Protein AF-A0A151LBF8-F1 (afdb_monomer_lite)

InterPro domains:
  IPR007018 Mediator complex, subunit Med6 [PF04934] (17-146)
  IPR038566 Mediator complex, subunit Med6 superfamily [G3DSA:3.10.450.580] (11-148)

Structure (mmCIF, N/CA/C/O backbone):
data_AF-A0A151LBF8-F1
#
_entry.id   AF-A0A151LBF8-F1
#
loop_
_atom_site.group_PDB
_atom_site.id
_atom_site.type_symbol
_atom_site.label_atom_id
_atom_site.label_alt_id
_atom_site.label_comp_id
_atom_site.label_asym_id
_atom_site.label_entity_id
_atom_site.label_seq_id
_atom_site.pdbx_PDB_ins_code
_atom_site.Cartn_x
_atom_site.Cartn_y
_atom_site.Cartn_z
_atom_site.occupancy
_atom_site.B_iso_or_equiv
_atom_site.auth_seq_id
_atom_site.auth_comp_id
_atom_site.auth_asym_id
_atom_site.auth_atom_id
_atom_site.pdbx_PDB_model_num
ATOM 1 N N . MET A 1 1 ? -40.438 -3.278 5.229 1.00 38.41 1 MET A N 1
ATOM 2 C CA . MET A 1 1 ? -40.243 -3.975 3.937 1.00 38.41 1 MET A CA 1
ATOM 3 C C . MET A 1 1 ? -39.292 -3.150 3.065 1.00 38.41 1 MET A C 1
ATOM 5 O O . MET A 1 1 ? -39.643 -2.696 1.988 1.00 38.41 1 MET A O 1
ATOM 9 N N . GLY A 1 2 ? -38.089 -2.910 3.583 1.00 49.19 2 GLY A N 1
ATOM 10 C CA . GLY A 1 2 ? -36.994 -2.197 2.929 1.00 49.19 2 GLY A CA 1
ATOM 11 C C . GLY A 1 2 ? -35.701 -2.952 3.237 1.00 49.19 2 GLY A C 1
ATOM 12 O O . GLY A 1 2 ? -35.716 -3.849 4.073 1.00 49.19 2 GLY A O 1
ATOM 13 N N . ASP A 1 3 ? -34.609 -2.610 2.564 1.00 48.28 3 ASP A N 1
ATOM 14 C CA . ASP A 1 3 ? -33.236 -2.979 2.963 1.00 48.28 3 ASP A CA 1
ATOM 15 C C . ASP A 1 3 ? -32.608 -4.288 2.459 1.00 48.28 3 ASP A C 1
ATOM 17 O O . ASP A 1 3 ? -31.512 -4.626 2.894 1.00 48.28 3 ASP A O 1
ATOM 21 N N . ILE A 1 4 ? -33.168 -4.972 1.456 1.00 40.75 4 ILE A N 1
ATOM 22 C CA . ILE A 1 4 ? -32.385 -5.983 0.703 1.00 40.75 4 ILE A CA 1
ATOM 23 C C . ILE A 1 4 ? -31.871 -5.387 -0.610 1.00 40.75 4 ILE A C 1
ATOM 25 O O . ILE A 1 4 ? -30.664 -5.341 -0.842 1.00 40.75 4 ILE A O 1
ATOM 29 N N . ASN A 1 5 ? -32.763 -4.810 -1.422 1.00 36.94 5 ASN A N 1
ATOM 30 C CA . ASN A 1 5 ? -32.393 -4.218 -2.713 1.00 36.94 5 ASN A CA 1
ATOM 31 C C . ASN A 1 5 ? -31.474 -2.988 -2.583 1.00 36.94 5 ASN A C 1
ATOM 33 O O . ASN A 1 5 ? -30.579 -2.794 -3.406 1.00 36.94 5 ASN A O 1
ATOM 37 N N . TYR A 1 6 ? -31.636 -2.177 -1.531 1.00 40.94 6 TYR A N 1
ATOM 38 C CA . TYR A 1 6 ? -30.781 -1.008 -1.297 1.00 40.94 6 TYR A CA 1
ATOM 39 C C . TYR A 1 6 ? -29.342 -1.418 -0.949 1.00 40.94 6 TYR A C 1
ATOM 41 O O . TYR A 1 6 ? -28.394 -0.967 -1.597 1.00 40.94 6 TYR A O 1
ATOM 49 N N . TYR A 1 7 ? -29.182 -2.350 -0.003 1.00 42.06 7 TYR A N 1
ATOM 50 C CA . TYR A 1 7 ? -27.878 -2.902 0.367 1.00 42.06 7 TYR A CA 1
ATOM 51 C C . TYR A 1 7 ? -27.205 -3.615 -0.805 1.00 42.06 7 TYR A C 1
ATOM 53 O O . TYR A 1 7 ? -26.016 -3.408 -1.044 1.00 42.06 7 TYR A O 1
ATOM 61 N N . GLU A 1 8 ? -27.950 -4.410 -1.574 1.00 41.09 8 GLU A N 1
ATOM 62 C CA . GLU A 1 8 ? -27.386 -5.148 -2.701 1.00 41.09 8 GLU A CA 1
ATOM 63 C C . GLU A 1 8 ? -26.946 -4.221 -3.848 1.00 41.09 8 GLU A C 1
ATOM 65 O O . GLU A 1 8 ? -25.900 -4.452 -4.457 1.00 41.09 8 GLU A O 1
ATOM 70 N N . SER A 1 9 ? -27.669 -3.121 -4.092 1.00 42.78 9 SER A N 1
ATOM 71 C CA . SER A 1 9 ? -27.290 -2.115 -5.095 1.00 42.78 9 SER A CA 1
ATOM 72 C C . SER A 1 9 ? -26.016 -1.342 -4.722 1.00 42.78 9 SER A C 1
ATOM 74 O O . SER A 1 9 ? -25.152 -1.131 -5.578 1.00 42.78 9 SER A O 1
ATOM 76 N N . ARG A 1 10 ? -25.848 -0.978 -3.441 1.00 42.81 10 ARG A N 1
ATOM 77 C CA . ARG A 1 10 ? -24.667 -0.258 -2.937 1.00 42.81 10 ARG A CA 1
ATOM 78 C C . ARG A 1 10 ? -23.438 -1.166 -2.915 1.00 42.81 10 ARG A C 1
ATOM 80 O O . ARG A 1 10 ? -22.396 -0.801 -3.446 1.00 42.81 10 ARG A O 1
ATOM 87 N N . LEU A 1 11 ? -23.617 -2.408 -2.457 1.00 42.19 11 LEU A N 1
ATOM 88 C CA . LEU A 1 11 ? -22.596 -3.455 -2.533 1.00 42.19 11 LEU A CA 1
ATOM 89 C C . LEU A 1 11 ? -22.158 -3.726 -3.982 1.00 42.19 11 LEU A C 1
ATOM 91 O O . LEU A 1 11 ? -20.981 -3.970 -4.221 1.00 42.19 11 LEU A O 1
ATOM 95 N N . ARG A 1 12 ? -23.059 -3.691 -4.975 1.00 45.25 12 ARG A N 1
ATOM 96 C CA . ARG A 1 12 ? -22.688 -3.858 -6.396 1.00 45.25 12 ARG A CA 1
ATOM 97 C C . ARG A 1 12 ? -21.895 -2.674 -6.960 1.00 45.25 12 ARG A C 1
ATOM 99 O O . ARG A 1 12 ? -21.059 -2.910 -7.828 1.00 45.25 12 ARG A O 1
ATOM 106 N N . LYS A 1 13 ? -22.132 -1.446 -6.484 1.00 49.41 13 LYS A N 1
ATOM 107 C CA . LYS A 1 13 ? -21.381 -0.249 -6.904 1.00 49.41 13 LYS A CA 1
ATOM 108 C C . LYS A 1 13 ? -19.968 -0.227 -6.322 1.00 49.41 13 LYS A C 1
ATOM 110 O O . LYS A 1 13 ? -19.030 -0.055 -7.088 1.00 49.41 13 LYS A O 1
ATOM 115 N N . ASP A 1 14 ? -19.805 -0.519 -5.032 1.00 48.69 14 ASP A N 1
ATOM 116 C CA . ASP A 1 14 ? -18.483 -0.545 -4.379 1.00 48.69 14 ASP A CA 1
ATOM 117 C C . ASP A 1 14 ? -17.580 -1.683 -4.912 1.00 48.69 14 ASP A C 1
ATOM 119 O O . ASP A 1 14 ? -16.358 -1.578 -4.906 1.00 48.69 14 ASP A O 1
ATOM 123 N N . ASN A 1 15 ? -18.185 -2.760 -5.434 1.00 50.06 15 ASN A N 1
ATOM 124 C CA . ASN A 1 15 ? -17.505 -3.942 -5.990 1.00 50.06 15 ASN A CA 1
ATOM 125 C C . ASN A 1 15 ? -16.985 -3.782 -7.435 1.00 50.06 15 ASN A C 1
ATOM 127 O O . ASN A 1 15 ? -16.443 -4.743 -7.979 1.00 50.06 15 ASN A O 1
ATOM 131 N N . LYS A 1 16 ? -17.197 -2.632 -8.086 1.00 53.91 16 LYS A N 1
ATOM 132 C CA . LYS A 1 16 ? -16.746 -2.366 -9.469 1.00 53.91 16 LYS A CA 1
ATOM 133 C C . LYS A 1 16 ? -15.704 -1.253 -9.569 1.00 53.91 16 LYS A C 1
ATOM 135 O O . LYS A 1 16 ? -15.339 -0.865 -10.674 1.00 53.91 16 LYS A O 1
ATOM 140 N N . ILE A 1 17 ? -15.267 -0.713 -8.438 1.00 66.31 17 ILE A N 1
ATOM 141 C CA . ILE A 1 17 ? -14.357 0.425 -8.423 1.00 66.31 17 ILE A CA 1
ATOM 142 C C . ILE A 1 17 ? -12.937 -0.139 -8.469 1.00 66.31 17 ILE A C 1
ATOM 144 O O . ILE A 1 17 ? -12.400 -0.586 -7.459 1.00 66.31 17 ILE A O 1
ATOM 148 N N . GLU A 1 18 ? -12.363 -0.181 -9.666 1.00 82.88 18 GLU A N 1
ATOM 149 C CA . GLU A 1 18 ? -10.911 -0.160 -9.806 1.00 82.88 18 GLU A CA 1
ATOM 150 C C . GLU A 1 18 ? -10.443 1.287 -9.647 1.00 82.88 18 GLU A C 1
ATOM 152 O O . GLU A 1 18 ? -11.100 2.222 -10.112 1.00 82.88 18 GLU A O 1
ATOM 157 N N . TYR A 1 19 ? -9.326 1.480 -8.958 1.00 90.88 19 TYR A N 1
ATOM 158 C CA . TYR A 1 19 ? -8.687 2.781 -8.848 1.00 90.88 19 TYR A CA 1
ATOM 159 C C . TYR A 1 19 ? -7.252 2.688 -9.343 1.00 90.88 19 TYR A C 1
ATOM 161 O O . TYR A 1 19 ? -6.530 1.753 -9.001 1.00 90.88 19 TYR A O 1
ATOM 169 N N . VAL A 1 20 ? -6.845 3.677 -10.130 1.00 93.94 20 VAL A N 1
ATOM 170 C CA . VAL A 1 20 ? -5.469 3.838 -10.583 1.00 93.94 20 VAL A CA 1
ATOM 171 C C . VAL A 1 20 ? -5.100 5.313 -10.533 1.00 93.94 20 VAL A C 1
ATOM 173 O O . VAL A 1 20 ? -5.820 6.162 -11.056 1.00 93.94 20 VAL A O 1
ATOM 176 N N . ASP A 1 21 ? -3.965 5.610 -9.912 1.00 94.50 21 ASP A N 1
ATOM 177 C CA . ASP A 1 21 ? -3.320 6.919 -9.984 1.00 94.50 21 ASP A CA 1
ATOM 178 C C . ASP A 1 21 ? -2.036 6.818 -10.811 1.00 94.50 21 ASP A C 1
ATOM 180 O O . ASP A 1 21 ? -0.963 6.470 -10.315 1.00 94.50 21 ASP A O 1
ATOM 184 N N . ASN A 1 22 ? -2.163 7.121 -12.104 1.00 93.62 22 ASN A N 1
ATOM 185 C CA . ASN A 1 22 ? -1.039 7.112 -13.039 1.00 93.62 22 ASN A CA 1
ATOM 186 C C . ASN A 1 22 ? -0.010 8.210 -12.727 1.00 93.62 22 ASN A C 1
ATOM 188 O O . ASN A 1 22 ? 1.161 8.067 -13.067 1.00 93.62 22 ASN A O 1
ATOM 192 N N . ILE A 1 23 ? -0.420 9.307 -12.079 1.00 95.81 23 ILE A N 1
ATOM 193 C CA . ILE A 1 23 ? 0.499 10.389 -11.716 1.00 95.81 23 ILE A CA 1
ATOM 194 C C . ILE A 1 23 ? 1.419 9.905 -10.599 1.00 95.81 23 ILE A C 1
ATOM 196 O O . ILE A 1 23 ? 2.629 10.101 -10.694 1.00 95.81 23 ILE A O 1
ATOM 200 N N . PHE A 1 24 ? 0.883 9.226 -9.583 1.00 96.44 24 PHE A N 1
ATOM 201 C CA . PHE A 1 24 ? 1.709 8.604 -8.550 1.00 96.44 24 PHE A CA 1
ATOM 202 C C . PHE A 1 24 ? 2.622 7.526 -9.146 1.00 96.44 24 PHE A C 1
ATOM 204 O O . PHE A 1 24 ? 3.838 7.569 -8.953 1.00 96.44 24 PHE A O 1
ATOM 211 N N . LEU A 1 25 ? 2.051 6.609 -9.934 1.00 96.38 25 LEU A N 1
ATOM 212 C CA . LEU A 1 25 ? 2.790 5.497 -10.537 1.00 96.38 25 LEU A CA 1
ATOM 213 C C . LEU A 1 25 ? 3.779 5.912 -11.621 1.00 96.38 25 LEU A C 1
ATOM 215 O O . LEU A 1 25 ? 4.502 5.049 -12.082 1.00 96.38 25 LEU A O 1
ATOM 219 N N . SER A 1 26 ? 3.815 7.175 -12.055 1.00 94.69 26 SER A N 1
ATOM 220 C CA . SER A 1 26 ? 4.869 7.695 -12.944 1.00 94.69 26 SER A CA 1
ATOM 221 C C . SER A 1 26 ? 6.091 8.226 -12.189 1.00 94.69 26 SER A C 1
ATOM 223 O O . SER A 1 26 ? 7.132 8.459 -12.797 1.00 94.69 26 SER A O 1
ATOM 225 N N . LYS A 1 27 ? 5.955 8.448 -10.876 1.00 95.69 27 LYS A N 1
ATOM 226 C CA . LYS A 1 27 ? 6.983 9.044 -10.010 1.00 95.69 27 LYS A CA 1
ATOM 227 C C . LYS A 1 27 ? 7.584 8.040 -9.034 1.00 95.69 27 LYS A C 1
ATOM 229 O O . LYS A 1 27 ? 8.732 8.204 -8.629 1.00 95.69 27 LYS A O 1
ATOM 234 N N . TYR A 1 28 ? 6.801 7.045 -8.625 1.00 97.00 28 TYR A N 1
ATOM 235 C CA . TYR A 1 28 ? 7.166 6.093 -7.585 1.00 97.00 28 TYR A CA 1
ATOM 236 C C . TYR A 1 28 ? 7.016 4.654 -8.071 1.00 97.00 28 TYR A C 1
ATOM 238 O O . TYR A 1 28 ? 6.086 4.310 -8.803 1.00 97.00 28 TYR A O 1
ATOM 246 N N . MET A 1 29 ? 7.926 3.806 -7.594 1.00 96.44 29 MET A N 1
ATOM 247 C CA . MET A 1 29 ? 7.904 2.368 -7.837 1.00 96.44 29 MET A CA 1
ATOM 248 C C . MET A 1 29 ? 7.238 1.638 -6.679 1.00 96.44 29 MET A C 1
ATOM 250 O O . MET A 1 29 ? 7.548 1.886 -5.512 1.00 96.44 29 MET A O 1
ATOM 254 N N . LEU A 1 30 ? 6.401 0.662 -6.998 1.00 97.56 30 LEU A N 1
ATOM 255 C CA . LEU A 1 30 ? 5.801 -0.260 -6.043 1.00 97.56 30 LEU A CA 1
ATOM 256 C C . LEU A 1 30 ? 6.786 -1.369 -5.619 1.00 97.56 30 LEU A C 1
ATOM 258 O O . LEU A 1 30 ? 6.464 -2.551 -5.695 1.00 97.56 30 LEU A O 1
ATOM 262 N N . ASN A 1 31 ? 7.998 -0.997 -5.198 1.00 96.75 31 ASN A N 1
ATOM 263 C CA . ASN A 1 31 ? 9.091 -1.919 -4.854 1.00 96.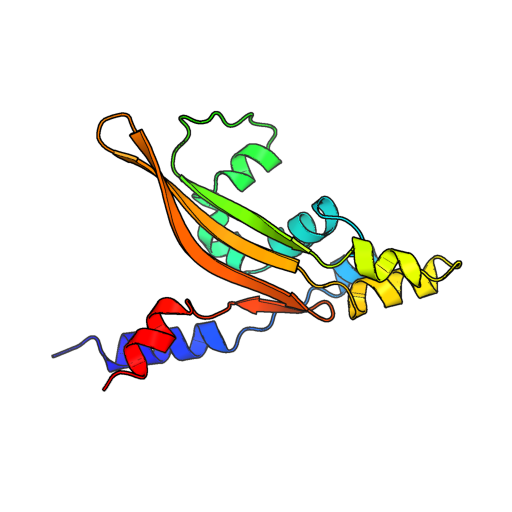75 31 ASN A CA 1
ATOM 264 C C . ASN A 1 31 ? 9.313 -2.095 -3.339 1.00 96.75 31 ASN A C 1
ATOM 266 O O . ASN A 1 31 ? 10.250 -2.771 -2.918 1.00 96.75 31 ASN A O 1
ATOM 270 N N . ASN A 1 32 ? 8.485 -1.456 -2.511 1.00 97.06 32 ASN A N 1
ATOM 271 C CA . ASN A 1 32 ? 8.529 -1.560 -1.057 1.00 97.06 32 ASN A CA 1
ATOM 272 C C . ASN A 1 32 ? 7.147 -1.263 -0.443 1.00 97.06 32 ASN A C 1
ATOM 274 O O . ASN A 1 32 ? 6.268 -0.692 -1.094 1.00 97.06 32 ASN A O 1
ATOM 278 N N . ILE A 1 33 ? 6.973 -1.652 0.823 1.00 96.25 33 ILE A N 1
ATOM 279 C CA . ILE A 1 33 ? 5.717 -1.504 1.578 1.00 96.25 33 ILE A CA 1
ATOM 280 C C . ILE A 1 33 ? 5.323 -0.032 1.755 1.00 96.25 33 ILE A C 1
ATOM 282 O O . ILE A 1 33 ? 4.144 0.298 1.646 1.00 96.25 33 ILE A O 1
ATOM 286 N N . GLU A 1 34 ? 6.291 0.853 1.999 1.00 95.19 34 GLU A N 1
ATOM 287 C CA . GLU A 1 34 ? 6.043 2.279 2.242 1.00 95.19 34 GLU A CA 1
ATOM 288 C C . GLU A 1 34 ? 5.414 2.941 1.009 1.00 95.19 34 GLU A C 1
ATOM 290 O O . GLU A 1 34 ? 4.341 3.538 1.100 1.00 95.19 34 GLU A O 1
ATOM 295 N N . ASN A 1 35 ? 6.006 2.744 -0.170 1.00 96.69 35 ASN A N 1
ATOM 296 C CA . ASN A 1 35 ? 5.473 3.252 -1.433 1.00 96.69 35 ASN A CA 1
ATOM 297 C C . ASN A 1 35 ? 4.091 2.666 -1.743 1.00 96.69 35 ASN A C 1
ATOM 299 O O . ASN A 1 35 ? 3.210 3.388 -2.207 1.00 96.69 35 ASN A O 1
ATOM 303 N N . ALA A 1 36 ? 3.872 1.378 -1.464 1.00 96.94 36 ALA A N 1
ATOM 304 C CA . ALA A 1 36 ? 2.574 0.740 -1.664 1.00 96.94 36 ALA A CA 1
ATOM 305 C C . ALA A 1 36 ? 1.489 1.306 -0.731 1.00 96.94 36 ALA A C 1
ATOM 307 O O . ALA A 1 36 ? 0.361 1.538 -1.170 1.00 96.94 36 ALA A O 1
ATOM 308 N N . MET A 1 37 ? 1.818 1.594 0.532 1.00 95.62 37 MET A N 1
ATOM 309 C CA . MET A 1 37 ? 0.895 2.253 1.461 1.00 95.62 37 MET A CA 1
ATOM 310 C C . MET A 1 37 ? 0.626 3.705 1.068 1.00 95.62 37 MET A C 1
ATOM 312 O O . MET A 1 37 ? -0.529 4.129 1.074 1.00 95.62 37 MET A O 1
ATOM 316 N N . GLN A 1 38 ? 1.656 4.456 0.671 1.00 95.31 38 GLN A N 1
ATOM 317 C CA . GLN A 1 38 ? 1.495 5.818 0.158 1.00 95.31 38 GLN A CA 1
ATOM 318 C C . GLN A 1 38 ? 0.606 5.852 -1.086 1.00 95.31 38 GLN A C 1
ATOM 320 O O . GLN A 1 38 ? -0.284 6.698 -1.171 1.00 95.31 38 GLN A O 1
ATOM 325 N N . TYR A 1 39 ? 0.787 4.893 -1.996 1.00 96.50 39 TYR A N 1
ATOM 326 C CA . TYR A 1 39 ? -0.086 4.714 -3.148 1.00 96.50 39 TYR A CA 1
ATOM 327 C C . TYR A 1 39 ? -1.523 4.406 -2.724 1.00 96.50 39 TYR A C 1
ATOM 329 O O . TYR A 1 39 ? -2.469 5.017 -3.209 1.00 96.50 39 TYR A O 1
ATOM 337 N N . PHE A 1 40 ? -1.714 3.508 -1.756 1.00 94.81 40 PHE A N 1
ATOM 338 C CA . PHE A 1 40 ? -3.046 3.187 -1.253 1.00 94.81 40 PHE A CA 1
ATOM 339 C C . PHE A 1 40 ? -3.761 4.393 -0.626 1.00 94.81 40 PHE A C 1
ATOM 341 O O . PHE A 1 40 ? -4.981 4.519 -0.752 1.00 94.81 40 PHE A O 1
ATOM 348 N N . TYR A 1 41 ? -3.028 5.314 0.002 1.00 92.62 41 TYR A N 1
ATOM 349 C CA . TYR A 1 41 ? -3.607 6.519 0.596 1.00 92.62 41 TYR A CA 1
ATOM 350 C C . TYR A 1 41 ? -4.187 7.508 -0.425 1.00 92.62 41 TYR A C 1
ATOM 352 O O . TYR A 1 41 ? -5.028 8.325 -0.046 1.00 92.62 41 TYR A O 1
ATOM 360 N N . THR A 1 42 ? -3.808 7.429 -1.706 1.00 91.56 42 THR A N 1
ATOM 361 C CA . THR A 1 42 ? -4.427 8.254 -2.762 1.00 91.56 42 THR A CA 1
ATOM 362 C C . THR A 1 42 ? -5.826 7.753 -3.141 1.00 91.56 42 THR A C 1
ATOM 364 O O . THR A 1 42 ? -6.646 8.495 -3.684 1.00 91.56 42 THR A O 1
ATOM 367 N N . CYS A 1 43 ? -6.144 6.505 -2.792 1.00 89.62 43 CYS A N 1
ATOM 368 C CA . CYS A 1 43 ? -7.374 5.841 -3.182 1.00 89.62 43 CYS A CA 1
ATOM 369 C C . CYS A 1 43 ? -8.618 6.343 -2.417 1.00 89.62 43 CYS A C 1
ATOM 371 O O . CYS A 1 43 ? -8.578 6.496 -1.189 1.00 89.62 43 CYS A O 1
ATOM 373 N N . PRO A 1 44 ? -9.789 6.461 -3.082 1.00 86.12 44 PRO A N 1
ATOM 374 C CA . PRO A 1 44 ? -11.071 6.740 -2.433 1.00 86.12 44 PRO A CA 1
ATOM 375 C C . PRO A 1 44 ? -11.433 5.788 -1.285 1.00 86.12 44 PRO A C 1
ATOM 377 O O . PRO A 1 44 ? -12.088 6.193 -0.325 1.00 86.12 44 PRO A O 1
ATOM 380 N N . PHE A 1 45 ? -10.996 4.524 -1.346 1.00 83.56 45 PHE A N 1
ATOM 381 C CA . PHE A 1 45 ? -11.242 3.553 -0.273 1.00 83.56 45 PHE A CA 1
ATOM 382 C C . PHE A 1 45 ? -10.634 3.986 1.063 1.00 83.56 45 PHE A C 1
ATOM 384 O O . PHE A 1 45 ? -11.218 3.733 2.119 1.00 83.56 45 PHE A O 1
ATOM 391 N N . TYR A 1 46 ? -9.485 4.659 1.009 1.00 84.50 46 TYR A N 1
ATOM 392 C CA . TYR A 1 46 ? -8.809 5.188 2.178 1.00 84.50 46 TYR A CA 1
ATOM 393 C C . TYR A 1 46 ? -9.400 6.531 2.613 1.00 84.50 46 TYR A C 1
ATOM 395 O O . TYR A 1 46 ? -9.770 6.695 3.778 1.00 84.50 46 TYR A O 1
ATOM 403 N N . THR A 1 47 ? -9.560 7.483 1.688 1.00 77.75 47 THR A N 1
ATOM 404 C CA . THR A 1 47 ? -9.998 8.854 2.017 1.00 77.75 47 THR A CA 1
ATOM 405 C C . THR A 1 47 ? -11.395 8.913 2.638 1.00 77.75 47 THR A C 1
ATOM 407 O O . THR A 1 47 ? -11.650 9.765 3.488 1.00 77.75 47 THR A O 1
ATOM 410 N N . LEU A 1 48 ? -12.281 7.965 2.311 1.00 75.56 48 LEU A N 1
ATOM 411 C CA . LEU A 1 48 ? -13.602 7.843 2.941 1.00 75.56 48 LEU A CA 1
ATOM 412 C C . LEU A 1 48 ? -13.545 7.497 4.440 1.00 75.56 48 LEU A C 1
ATOM 414 O O . LEU A 1 48 ? -14.498 7.781 5.165 1.00 75.56 48 LEU A O 1
ATOM 418 N N . ARG A 1 49 ? -12.460 6.870 4.915 1.00 73.56 49 ARG A N 1
ATOM 419 C CA . ARG A 1 49 ? -12.294 6.419 6.311 1.00 73.56 49 ARG A CA 1
ATOM 420 C C . ARG A 1 49 ? -11.085 7.036 7.017 1.00 73.56 49 ARG A C 1
ATOM 422 O O . ARG A 1 49 ? -10.872 6.753 8.194 1.00 73.56 49 ARG A O 1
ATOM 429 N N . SER A 1 50 ? -10.325 7.894 6.337 1.00 75.75 50 SER A N 1
ATOM 430 C CA . SER A 1 50 ? -9.051 8.445 6.816 1.00 75.75 50 SER A CA 1
ATOM 431 C C . SER A 1 50 ? -9.183 9.157 8.165 1.00 75.75 50 SER A C 1
ATOM 433 O O . SER A 1 50 ? -8.399 8.903 9.071 1.00 75.75 50 SER A O 1
ATOM 435 N N . LYS A 1 51 ? -10.248 9.945 8.365 1.00 77.06 51 LYS A N 1
ATOM 436 C CA . LYS A 1 51 ? -10.505 10.670 9.628 1.00 77.06 51 LYS A CA 1
ATOM 437 C C . LYS A 1 51 ? -10.674 9.767 10.855 1.00 77.06 51 LYS A C 1
ATOM 439 O O . LYS A 1 51 ? -10.473 10.226 11.973 1.00 77.06 51 LYS A O 1
ATOM 444 N N . MET A 1 52 ? -11.078 8.513 10.655 1.00 76.81 52 MET A N 1
ATOM 445 C CA . MET A 1 52 ? -11.266 7.521 11.723 1.00 76.81 52 MET A CA 1
ATOM 446 C C . MET A 1 52 ? -10.124 6.497 11.766 1.00 76.81 52 MET A C 1
ATOM 448 O O . MET A 1 52 ? -10.173 5.543 12.545 1.00 76.81 52 MET A O 1
ATOM 452 N N . SER A 1 53 ? -9.125 6.669 10.900 1.00 85.69 53 SER A N 1
ATOM 453 C CA . SER A 1 53 ? -8.014 5.750 10.750 1.00 85.69 53 SER A CA 1
ATOM 454 C C . SER A 1 53 ? -6.838 6.171 11.620 1.00 85.69 53 SER A C 1
ATOM 456 O O . SER A 1 53 ? -6.405 7.324 11.617 1.00 85.69 53 SER A O 1
ATOM 458 N N . LEU A 1 54 ? -6.268 5.198 12.316 1.00 89.31 54 LEU A N 1
ATOM 459 C CA . LEU A 1 54 ? -4.989 5.312 12.993 1.00 89.31 54 LEU A CA 1
ATOM 460 C C . LEU A 1 54 ? -3.881 5.684 11.994 1.00 89.31 54 LEU A C 1
ATOM 462 O O . LEU A 1 54 ? -3.007 6.467 12.341 1.00 89.31 54 LEU A O 1
ATOM 466 N N . ASN A 1 55 ? -3.961 5.264 10.726 1.00 90.12 55 ASN A N 1
ATOM 467 C CA . ASN A 1 55 ? -2.967 5.620 9.704 1.00 90.12 55 ASN A CA 1
ATOM 468 C C . ASN A 1 55 ? -2.784 7.137 9.512 1.00 90.12 55 ASN A C 1
ATOM 470 O O . ASN A 1 55 ? -1.657 7.569 9.291 1.00 90.12 55 ASN A O 1
ATOM 474 N N . GLU A 1 56 ? -3.833 7.961 9.644 1.00 87.56 56 GLU A N 1
ATOM 475 C CA . GLU A 1 56 ? -3.682 9.426 9.556 1.00 87.56 56 GLU A CA 1
ATOM 476 C C . GLU A 1 56 ? -2.936 10.002 10.762 1.00 87.56 56 GLU A C 1
ATOM 478 O O . GLU A 1 56 ? -2.152 10.945 10.625 1.00 87.56 56 GLU A O 1
ATOM 483 N N . LYS A 1 57 ? -3.116 9.408 11.949 1.00 86.19 57 LYS A N 1
ATOM 484 C CA . LYS A 1 57 ? -2.316 9.765 13.125 1.00 86.19 57 LYS A CA 1
ATOM 485 C C . LYS A 1 57 ? -0.836 9.432 12.872 1.00 86.19 57 LYS A C 1
ATOM 487 O O . LYS A 1 57 ? -0.001 10.301 13.095 1.00 86.19 57 LYS A O 1
ATOM 492 N N . ILE A 1 58 ? -0.525 8.251 12.318 1.00 86.38 58 ILE A N 1
ATOM 493 C CA . ILE A 1 58 ? 0.858 7.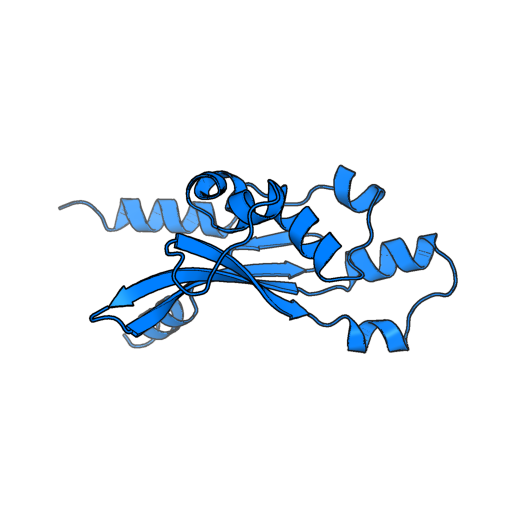869 11.952 1.00 86.38 58 ILE A CA 1
ATOM 494 C C . ILE A 1 58 ? 1.435 8.847 10.923 1.00 86.38 58 ILE A C 1
ATOM 496 O O . ILE A 1 58 ? 2.513 9.396 11.127 1.00 86.38 58 ILE A O 1
ATOM 500 N N . ARG A 1 59 ? 0.696 9.121 9.839 1.00 84.44 59 ARG A N 1
ATOM 501 C CA . ARG A 1 59 ? 1.113 10.043 8.766 1.00 84.44 59 ARG A CA 1
ATOM 502 C C . ARG A 1 59 ? 1.407 11.457 9.255 1.00 84.44 59 ARG A C 1
ATOM 504 O O . ARG A 1 59 ? 2.274 12.121 8.701 1.00 84.44 59 ARG A O 1
ATOM 511 N N . THR A 1 60 ? 0.681 11.926 10.267 1.00 86.25 60 THR A N 1
ATOM 512 C CA . THR A 1 60 ? 0.900 13.243 10.886 1.00 86.25 60 THR A CA 1
ATOM 513 C C . THR A 1 60 ? 1.981 13.226 11.972 1.00 86.25 60 THR A C 1
ATOM 515 O O . THR A 1 60 ? 2.166 14.224 12.664 1.00 86.25 60 THR A O 1
ATOM 518 N N . GLY A 1 61 ? 2.712 12.115 12.116 1.00 82.69 61 GLY A N 1
ATOM 519 C CA . GLY A 1 61 ? 3.846 11.980 13.028 1.00 82.69 61 GLY A CA 1
ATOM 520 C C . GLY A 1 61 ? 3.468 11.582 14.454 1.00 82.69 61 GLY A C 1
ATOM 521 O O . GLY A 1 61 ? 4.306 11.676 15.348 1.00 82.69 61 GLY A O 1
ATOM 522 N N . ARG A 1 62 ? 2.226 11.148 14.707 1.00 86.94 62 ARG A N 1
ATOM 523 C CA . ARG A 1 62 ? 1.844 10.634 16.028 1.00 86.94 62 ARG A CA 1
ATOM 524 C C . ARG A 1 62 ? 2.263 9.178 16.177 1.00 86.94 62 ARG A C 1
ATOM 526 O O . ARG A 1 62 ? 1.970 8.344 15.323 1.00 86.94 62 ARG A O 1
ATOM 533 N N . ILE A 1 63 ? 2.874 8.878 17.315 1.00 84.06 63 ILE A N 1
ATOM 534 C CA . ILE A 1 63 ? 3.138 7.509 17.756 1.00 84.06 63 ILE A CA 1
ATOM 535 C C . ILE A 1 63 ? 1.820 6.916 18.260 1.00 84.06 63 ILE A C 1
ATOM 537 O O . ILE A 1 63 ? 1.064 7.589 18.962 1.00 84.06 63 ILE A O 1
ATOM 541 N N . ILE A 1 64 ? 1.542 5.680 17.861 1.00 84.25 64 ILE A N 1
ATOM 542 C CA . ILE A 1 64 ? 0.330 4.946 18.220 1.00 84.25 64 ILE A CA 1
ATOM 543 C C . ILE A 1 64 ? 0.746 3.784 19.103 1.00 84.25 64 ILE A C 1
ATOM 545 O O . ILE A 1 64 ? 1.658 3.041 18.747 1.00 84.25 64 ILE A O 1
ATOM 549 N N . ASN A 1 65 ? 0.080 3.642 20.239 1.00 82.38 65 ASN A N 1
ATOM 550 C CA . ASN A 1 65 ? 0.344 2.595 21.210 1.00 82.38 65 ASN A CA 1
ATOM 551 C C . ASN A 1 65 ? -0.600 1.406 20.996 1.00 82.38 65 ASN A C 1
ATOM 553 O O . ASN A 1 65 ? -1.579 1.459 20.244 1.00 82.38 65 ASN A O 1
ATOM 557 N N . ASP A 1 66 ? -0.334 0.310 21.699 1.00 77.56 66 ASP A N 1
ATOM 558 C CA . ASP A 1 66 ? -1.194 -0.871 21.632 1.00 77.56 66 ASP A CA 1
ATOM 559 C 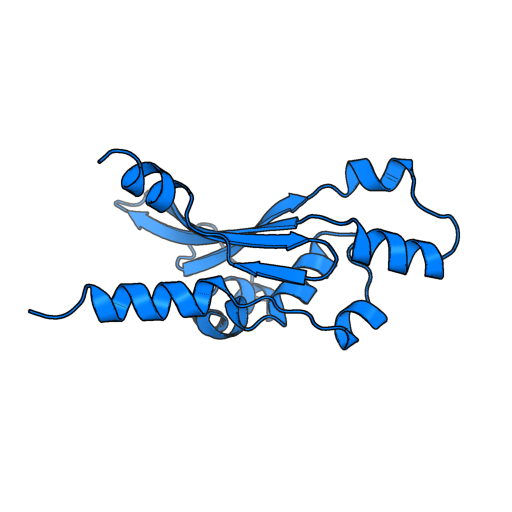C . ASP A 1 66 ? -2.607 -0.616 22.167 1.00 77.56 66 ASP A C 1
ATOM 561 O O . ASP A 1 66 ? -3.551 -1.240 21.683 1.00 77.56 66 ASP A O 1
ATOM 565 N N . ASP A 1 67 ? -2.751 0.347 23.081 1.00 81.44 67 ASP A N 1
ATOM 566 C CA . ASP A 1 67 ? -4.028 0.787 23.650 1.00 81.44 67 ASP A CA 1
ATOM 567 C C . ASP A 1 67 ? -4.849 1.703 22.728 1.00 81.44 67 ASP A C 1
ATOM 569 O O . ASP A 1 67 ? -6.006 1.993 23.032 1.00 81.44 67 ASP A O 1
ATOM 573 N N . ASP A 1 68 ? -4.292 2.178 21.609 1.00 86.12 68 ASP A N 1
ATOM 574 C CA . ASP A 1 68 ? -5.060 2.989 20.667 1.00 86.12 68 ASP A CA 1
ATOM 575 C C . ASP A 1 68 ? -6.107 2.143 19.932 1.00 86.12 68 ASP A C 1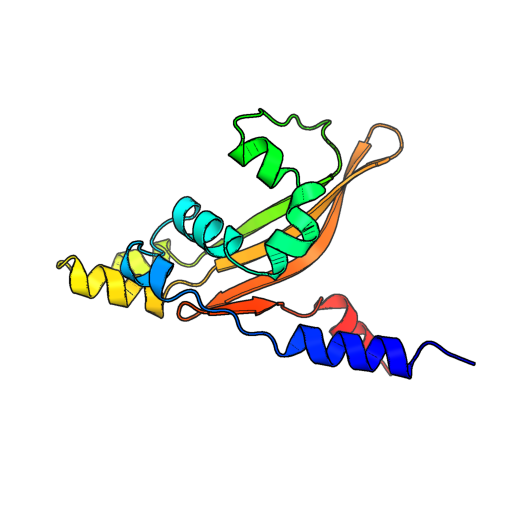
ATOM 577 O O . ASP A 1 68 ? -5.800 1.191 19.202 1.00 86.12 68 ASP A O 1
ATOM 581 N N . GLU A 1 69 ? -7.360 2.567 20.069 1.00 88.75 69 GLU A N 1
ATOM 582 C CA . GLU A 1 69 ? -8.501 2.016 19.351 1.00 88.75 69 GLU A CA 1
ATOM 583 C C . GLU A 1 69 ? -8.793 2.800 18.070 1.00 88.75 69 GLU A C 1
ATOM 585 O O . GLU A 1 69 ? -8.608 4.019 17.984 1.00 88.75 69 GLU A O 1
ATOM 590 N N . GLY A 1 70 ? -9.296 2.098 17.059 1.00 89.88 70 GLY A N 1
ATOM 591 C CA . GLY A 1 70 ? -9.678 2.705 15.792 1.00 89.88 70 GLY A CA 1
ATOM 592 C C . GLY A 1 70 ? -9.506 1.771 14.608 1.00 89.88 70 GLY A C 1
ATOM 593 O O . GLY A 1 70 ? -9.186 0.589 14.745 1.00 89.88 70 GLY A O 1
ATOM 594 N N . TYR A 1 71 ? -9.735 2.315 13.418 1.00 90.94 71 TYR A N 1
ATOM 595 C CA . TYR A 1 71 ? -9.495 1.587 12.180 1.00 90.94 71 TYR A CA 1
ATOM 596 C C . TYR A 1 71 ? -8.024 1.665 11.794 1.00 90.94 71 TYR A C 1
ATOM 598 O O . TYR A 1 71 ? -7.403 2.710 11.952 1.00 90.94 71 TYR A O 1
ATOM 606 N N . ILE A 1 72 ? -7.471 0.589 11.253 1.00 92.69 72 ILE A N 1
ATOM 607 C CA . ILE A 1 72 ? -6.113 0.578 10.724 1.00 92.69 72 ILE A CA 1
ATOM 608 C C . ILE A 1 72 ? -6.075 -0.192 9.409 1.00 92.69 72 ILE A C 1
ATOM 610 O O . ILE A 1 72 ? -6.663 -1.266 9.272 1.00 92.69 72 ILE A O 1
ATOM 614 N N . PHE A 1 73 ? -5.401 0.393 8.430 1.00 93.56 73 PHE A N 1
ATOM 615 C CA . PHE A 1 73 ? -5.029 -0.243 7.180 1.00 93.56 73 PHE A CA 1
ATOM 616 C C . PHE A 1 73 ? -3.594 -0.742 7.297 1.00 93.56 73 PHE A C 1
ATOM 618 O O . PHE A 1 73 ? -2.710 0.020 7.691 1.00 93.56 73 PHE A O 1
ATOM 625 N N . ASN A 1 74 ? -3.355 -1.998 6.940 1.00 94.19 74 ASN A N 1
ATOM 626 C CA . ASN A 1 74 ? -2.014 -2.572 6.936 1.00 94.19 74 ASN A CA 1
ATOM 627 C C . ASN A 1 74 ? -1.813 -3.513 5.746 1.00 94.19 74 ASN A C 1
ATOM 629 O O . ASN A 1 74 ? -2.750 -4.213 5.356 1.00 94.19 74 ASN A O 1
ATOM 633 N N . ILE A 1 75 ? -0.591 -3.571 5.214 1.00 95.12 75 ILE A N 1
ATOM 634 C CA . ILE A 1 75 ? -0.198 -4.605 4.253 1.00 95.12 75 ILE A CA 1
ATOM 635 C C . ILE A 1 75 ? -0.011 -5.915 5.018 1.00 95.12 75 ILE A C 1
ATOM 637 O O . ILE A 1 75 ? 0.735 -5.978 5.991 1.00 95.12 75 ILE A O 1
ATOM 641 N N . VAL A 1 76 ? -0.721 -6.957 4.595 1.00 95.00 76 VAL A N 1
ATOM 642 C CA . VAL A 1 76 ? -0.654 -8.302 5.197 1.00 95.00 76 VAL A CA 1
ATOM 643 C C . VAL A 1 76 ? 0.060 -9.314 4.304 1.00 95.00 76 VAL A C 1
ATOM 645 O O . VAL A 1 76 ? 0.349 -10.420 4.748 1.00 95.00 76 VAL A O 1
ATOM 648 N N . TYR A 1 77 ? 0.313 -8.952 3.047 1.00 95.69 77 TYR A N 1
ATOM 649 C CA . TYR A 1 77 ? 1.055 -9.757 2.085 1.00 95.69 77 TYR A CA 1
ATOM 650 C C . TYR A 1 77 ? 1.637 -8.864 0.987 1.00 95.69 77 TYR A C 1
ATOM 652 O O . TYR A 1 77 ? 0.955 -7.946 0.521 1.00 95.69 77 TYR A O 1
ATOM 660 N N . ASP A 1 78 ? 2.845 -9.196 0.543 1.00 96.62 78 ASP A N 1
ATOM 661 C CA . ASP A 1 78 ? 3.475 -8.690 -0.671 1.00 96.62 78 ASP A CA 1
ATOM 662 C C . ASP A 1 78 ? 4.291 -9.799 -1.362 1.00 96.62 78 ASP A C 1
ATOM 664 O O . ASP A 1 78 ? 4.686 -10.781 -0.729 1.00 96.62 78 ASP A O 1
ATOM 668 N N . ASN A 1 79 ? 4.532 -9.660 -2.668 1.00 96.94 79 ASN A N 1
ATOM 669 C CA . ASN A 1 79 ? 5.341 -10.600 -3.454 1.00 96.94 79 ASN A CA 1
ATOM 670 C C . ASN A 1 79 ? 6.752 -10.073 -3.783 1.00 96.94 79 ASN A C 1
ATOM 672 O O . ASN A 1 79 ? 7.414 -10.628 -4.662 1.00 96.94 79 ASN A O 1
ATOM 676 N N . LEU A 1 80 ? 7.238 -9.023 -3.111 1.00 96.94 80 LEU A N 1
ATOM 677 C CA . LEU A 1 80 ? 8.454 -8.313 -3.528 1.00 96.94 80 LEU A CA 1
ATOM 678 C C . LEU A 1 80 ? 9.702 -9.193 -3.491 1.00 96.94 80 LEU A C 1
ATOM 680 O O . LEU A 1 80 ? 10.566 -9.074 -4.355 1.00 96.94 80 LEU A O 1
ATOM 684 N N . ASN A 1 81 ? 9.787 -10.108 -2.524 1.00 96.12 81 ASN A N 1
ATOM 685 C CA . ASN A 1 81 ? 10.913 -11.039 -2.428 1.00 96.12 81 ASN A CA 1
ATOM 686 C C . ASN A 1 81 ? 11.023 -11.954 -3.655 1.00 96.12 81 ASN A C 1
ATOM 688 O O . ASN A 1 81 ? 12.133 -12.252 -4.074 1.00 96.12 81 ASN A O 1
ATOM 692 N N . ILE A 1 82 ? 9.890 -12.338 -4.250 1.00 95.88 82 ILE A N 1
ATOM 693 C CA . ILE A 1 82 ? 9.850 -13.149 -5.475 1.00 95.88 82 ILE A CA 1
ATOM 694 C C . ILE A 1 82 ? 10.278 -12.294 -6.674 1.00 95.88 82 ILE A C 1
ATOM 696 O O . ILE A 1 82 ? 11.020 -12.745 -7.540 1.00 95.88 82 ILE A O 1
ATOM 700 N N . LEU A 1 83 ? 9.837 -11.033 -6.724 1.00 95.62 83 LEU A N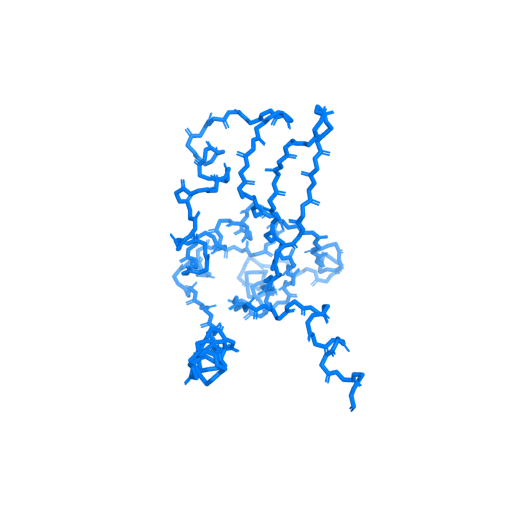 1
ATOM 701 C CA . LEU A 1 83 ? 10.153 -10.140 -7.841 1.00 95.62 83 LEU A CA 1
ATOM 702 C C . LEU A 1 83 ? 11.634 -9.771 -7.920 1.00 95.62 83 LEU A C 1
ATOM 704 O O . LEU A 1 83 ? 12.144 -9.621 -9.031 1.00 95.62 83 LEU A O 1
ATOM 708 N N . LYS A 1 84 ? 12.314 -9.669 -6.772 1.00 95.06 84 LYS A N 1
ATOM 709 C CA . LYS A 1 84 ? 13.748 -9.355 -6.686 1.00 95.06 84 LYS A CA 1
ATOM 710 C C . LYS A 1 84 ? 14.638 -10.341 -7.441 1.00 95.06 84 LYS A C 1
ATOM 712 O O . LYS A 1 84 ? 15.707 -9.949 -7.889 1.00 95.06 84 LYS A O 1
ATOM 717 N N . GLU A 1 85 ? 14.211 -11.593 -7.603 1.00 93.69 85 GLU A N 1
ATOM 718 C CA . GLU A 1 85 ? 14.993 -12.620 -8.307 1.00 93.69 85 GLU A CA 1
ATOM 719 C C . GLU A 1 85 ? 15.194 -12.298 -9.796 1.00 93.69 85 GLU A C 1
ATOM 721 O O . GLU A 1 85 ? 16.202 -12.687 -10.377 1.00 93.69 85 GLU A O 1
ATOM 726 N N . ASN A 1 86 ? 14.252 -11.567 -10.401 1.00 93.50 86 ASN A N 1
ATOM 727 C CA . ASN A 1 86 ? 14.253 -11.217 -11.824 1.00 93.50 86 ASN A CA 1
ATOM 728 C C . ASN A 1 86 ? 14.201 -9.695 -12.039 1.00 93.50 86 ASN A C 1
ATOM 730 O O . ASN A 1 86 ? 13.641 -9.217 -13.027 1.00 93.50 86 ASN A O 1
ATOM 734 N N . GLU A 1 87 ? 14.734 -8.924 -11.089 1.00 95.00 87 GLU A N 1
ATOM 735 C CA . GLU A 1 87 ? 14.759 -7.465 -11.168 1.00 95.00 87 GLU A CA 1
ATOM 736 C C . GLU A 1 87 ? 15.600 -6.987 -12.374 1.00 95.00 87 GLU A C 1
ATOM 738 O O . GLU A 1 87 ? 16.752 -7.406 -12.526 1.00 95.00 87 GLU A O 1
ATOM 743 N N . PRO A 1 88 ? 15.061 -6.107 -13.240 1.00 95.94 88 PRO A N 1
ATOM 744 C CA . PRO A 1 88 ? 15.840 -5.481 -14.306 1.00 95.94 88 PRO A CA 1
ATOM 745 C C . PRO A 1 88 ? 16.956 -4.586 -13.757 1.00 95.94 88 PRO A C 1
ATOM 747 O O . PRO A 1 88 ? 16.820 -3.998 -12.692 1.00 95.94 88 PRO A O 1
ATOM 750 N N . SER A 1 89 ? 18.037 -4.407 -14.513 1.00 94.69 89 SER A N 1
ATOM 751 C CA . SER A 1 89 ? 19.168 -3.573 -14.082 1.00 94.69 89 SER A CA 1
ATOM 752 C C . SER A 1 89 ? 18.972 -2.074 -14.319 1.00 94.69 89 SER A C 1
ATOM 754 O O . SER A 1 89 ? 19.604 -1.259 -13.646 1.00 94.69 89 SER A O 1
ATOM 756 N N . ASP A 1 90 ? 18.132 -1.687 -15.282 1.00 96.06 90 ASP A N 1
ATOM 757 C CA . ASP A 1 90 ? 17.880 -0.285 -15.597 1.00 96.06 90 ASP A CA 1
ATOM 758 C C . ASP A 1 90 ? 16.638 0.257 -14.872 1.00 96.06 90 ASP A C 1
ATOM 760 O O . ASP A 1 90 ? 15.611 -0.410 -14.731 1.00 96.06 90 ASP A O 1
ATOM 764 N N . ILE A 1 91 ? 16.730 1.513 -14.431 1.00 95.06 91 ILE A N 1
ATOM 765 C CA . ILE A 1 91 ? 15.721 2.158 -13.583 1.00 95.06 91 ILE A CA 1
ATOM 766 C C . ILE A 1 91 ? 14.339 2.245 -14.250 1.00 95.06 91 ILE A C 1
ATOM 768 O O . ILE A 1 91 ? 13.317 2.180 -13.569 1.00 95.06 91 ILE A O 1
ATOM 772 N N . VAL A 1 92 ? 14.287 2.383 -15.578 1.00 95.75 92 VAL A N 1
ATOM 773 C CA . VAL A 1 92 ? 13.029 2.535 -16.321 1.00 95.75 92 VAL A CA 1
ATOM 774 C C . VAL A 1 92 ? 12.304 1.195 -16.386 1.00 95.75 92 VAL A C 1
ATOM 776 O O . VAL A 1 92 ? 11.113 1.118 -16.074 1.00 95.75 92 VAL A O 1
ATOM 779 N N . SER A 1 93 ? 13.025 0.125 -16.713 1.00 96.81 93 SER A N 1
ATOM 780 C CA . SER A 1 93 ? 12.497 -1.234 -16.702 1.00 96.81 93 SER A CA 1
ATOM 781 C C . SER A 1 93 ? 12.112 -1.669 -15.297 1.00 96.81 93 SER A C 1
ATOM 783 O O . SER A 1 93 ? 11.042 -2.247 -15.143 1.00 96.81 93 SER A O 1
ATOM 785 N N . MET A 1 94 ? 12.901 -1.344 -14.263 1.00 96.94 94 MET A N 1
ATOM 786 C CA . MET A 1 94 ? 12.520 -1.595 -12.864 1.00 96.94 94 MET A CA 1
ATOM 787 C C . MET A 1 94 ? 11.185 -0.938 -12.523 1.00 96.94 94 MET A C 1
ATOM 789 O O . MET A 1 94 ? 10.314 -1.564 -11.919 1.00 96.94 94 MET A O 1
ATOM 793 N N . HIS A 1 95 ? 11.004 0.313 -12.941 1.00 96.81 95 HIS A N 1
ATOM 794 C CA . HIS A 1 95 ? 9.787 1.063 -12.677 1.00 96.81 95 HIS A CA 1
ATOM 795 C C . HIS A 1 95 ? 8.556 0.396 -13.302 1.00 96.81 95 HIS A C 1
ATOM 797 O O . HIS A 1 95 ? 7.549 0.183 -12.626 1.00 96.81 95 HIS A O 1
ATOM 803 N N . ILE A 1 96 ? 8.646 0.015 -14.580 1.00 96.06 96 ILE A N 1
ATOM 804 C CA . ILE A 1 96 ? 7.578 -0.716 -15.278 1.00 96.06 96 ILE A CA 1
ATOM 805 C C . ILE A 1 96 ? 7.358 -2.084 -14.624 1.00 96.06 96 ILE A C 1
ATOM 807 O O . ILE A 1 96 ? 6.218 -2.466 -14.361 1.00 96.06 96 ILE A O 1
ATOM 811 N N . TYR A 1 97 ? 8.439 -2.803 -14.329 1.00 97.62 97 TYR A N 1
ATOM 812 C CA . TYR A 1 97 ? 8.416 -4.149 -13.775 1.00 97.62 97 TYR A CA 1
ATOM 813 C C . TYR A 1 97 ? 7.702 -4.200 -12.424 1.00 97.62 97 TYR A C 1
ATOM 815 O O . TYR A 1 97 ? 6.746 -4.960 -12.283 1.00 97.62 97 TYR A O 1
ATOM 823 N N . TYR A 1 98 ? 8.084 -3.358 -11.462 1.00 97.81 98 TYR A N 1
ATOM 824 C CA . TYR A 1 98 ? 7.427 -3.327 -10.155 1.00 97.81 98 TYR A CA 1
ATOM 825 C C . TYR A 1 98 ? 5.989 -2.815 -10.243 1.00 97.81 98 TYR A C 1
ATOM 827 O O . TYR A 1 98 ? 5.086 -3.413 -9.663 1.00 97.81 98 TYR A O 1
ATOM 835 N N . ASN A 1 99 ? 5.720 -1.762 -11.018 1.00 97.25 99 ASN A N 1
ATOM 836 C CA . ASN A 1 99 ? 4.358 -1.224 -11.097 1.00 97.25 99 ASN A CA 1
ATOM 837 C C . ASN A 1 99 ? 3.380 -2.188 -11.793 1.00 97.25 99 ASN A C 1
ATOM 839 O O . ASN A 1 99 ? 2.185 -2.147 -11.506 1.00 97.25 99 ASN A O 1
ATOM 843 N N . THR A 1 100 ? 3.881 -3.091 -12.639 1.00 95.62 100 THR A N 1
ATOM 844 C CA . THR A 1 100 ? 3.080 -4.110 -13.341 1.00 95.62 100 THR A CA 1
ATOM 845 C C . THR A 1 100 ? 2.959 -5.417 -12.548 1.00 95.62 100 THR A C 1
ATOM 847 O O . THR A 1 100 ? 1.897 -6.036 -12.540 1.00 95.62 100 THR A O 1
ATOM 850 N N . ASN A 1 101 ? 4.024 -5.858 -11.870 1.00 96.44 101 ASN A N 1
ATOM 851 C CA . ASN A 1 101 ? 4.090 -7.209 -11.295 1.00 96.44 101 ASN A CA 1
ATOM 852 C C . ASN A 1 101 ? 3.929 -7.257 -9.772 1.00 96.44 101 ASN A C 1
ATOM 854 O O . ASN A 1 101 ? 3.682 -8.336 -9.223 1.00 96.44 101 ASN A O 1
ATOM 858 N N . SER A 1 102 ? 4.053 -6.125 -9.075 1.00 97.06 102 SER A N 1
ATOM 859 C CA . SER A 1 102 ? 3.864 -6.104 -7.628 1.00 97.06 102 SER A CA 1
ATOM 860 C C . SER A 1 102 ? 2.418 -6.377 -7.243 1.00 97.06 102 SER A C 1
ATOM 862 O O . SER A 1 102 ? 1.469 -5.806 -7.791 1.00 97.06 102 SER A O 1
ATOM 864 N N . ILE A 1 103 ? 2.275 -7.249 -6.252 1.00 96.31 103 ILE A N 1
ATOM 865 C CA . ILE A 1 103 ? 1.019 -7.620 -5.624 1.00 96.31 103 ILE A CA 1
ATOM 866 C C . ILE A 1 103 ? 1.121 -7.257 -4.153 1.00 96.31 103 ILE A C 1
ATOM 868 O O . ILE A 1 103 ? 2.044 -7.690 -3.469 1.00 96.31 103 ILE A O 1
ATOM 872 N N . PHE A 1 104 ? 0.135 -6.513 -3.660 1.00 96.69 104 PHE A N 1
ATOM 873 C CA . PHE A 1 104 ? -0.011 -6.222 -2.237 1.00 96.69 104 PHE A CA 1
ATOM 874 C C . PHE A 1 104 ? -1.425 -6.547 -1.789 1.00 96.69 104 PHE A C 1
ATOM 876 O O . PHE A 1 104 ? -2.384 -6.154 -2.454 1.00 96.69 104 PHE A O 1
ATOM 883 N N . HIS A 1 105 ? -1.577 -7.211 -0.645 1.00 94.06 105 HIS A N 1
ATOM 884 C CA . HIS A 1 105 ? -2.869 -7.325 0.028 1.00 94.06 105 HIS A CA 1
ATOM 885 C C . HIS A 1 105 ? -2.903 -6.406 1.235 1.00 94.06 105 HIS A C 1
ATOM 887 O O . HIS A 1 105 ? -2.036 -6.455 2.105 1.00 94.06 105 HIS A O 1
ATOM 893 N N . ILE A 1 106 ? -3.954 -5.603 1.304 1.00 94.69 106 ILE A N 1
ATOM 894 C CA . ILE A 1 106 ? -4.153 -4.597 2.334 1.00 94.69 106 ILE A CA 1
ATOM 895 C C . ILE A 1 106 ? -5.398 -4.983 3.116 1.00 94.69 106 ILE A C 1
ATOM 897 O O . ILE A 1 106 ? -6.456 -5.254 2.552 1.00 94.69 106 ILE A O 1
ATOM 901 N N . CYS A 1 107 ? -5.273 -5.027 4.431 1.00 92.88 107 CYS A N 1
ATOM 902 C CA . CYS A 1 107 ? -6.351 -5.343 5.346 1.00 92.88 107 CYS A CA 1
ATOM 903 C C . CYS A 1 107 ? -6.791 -4.072 6.062 1.00 92.88 107 CYS A C 1
ATOM 905 O O . CYS A 1 107 ? -5.959 -3.344 6.596 1.00 92.88 107 CYS A O 1
ATOM 907 N N . LEU A 1 108 ? -8.100 -3.837 6.105 1.00 91.88 108 LEU A N 1
ATOM 908 C CA . LEU A 1 108 ? -8.718 -2.919 7.046 1.00 91.88 108 LEU A CA 1
ATOM 909 C C . LEU A 1 108 ? -9.195 -3.706 8.260 1.00 91.88 108 LEU A C 1
ATOM 911 O O . LEU A 1 108 ? -10.112 -4.529 8.154 1.00 91.88 108 LEU A O 1
ATOM 915 N N . SER A 1 109 ? -8.623 -3.402 9.416 1.00 91.38 109 SER A N 1
ATOM 916 C CA . SER A 1 109 ? -9.044 -3.945 10.699 1.00 91.38 109 SER A CA 1
ATOM 917 C C . SER A 1 109 ? -9.497 -2.842 11.654 1.00 91.38 109 SER A C 1
ATOM 919 O O . SER A 1 109 ? -9.211 -1.661 11.467 1.00 91.38 109 SER A O 1
ATOM 921 N N . GLN A 1 110 ? -10.269 -3.229 12.662 1.00 91.50 110 GLN A N 1
ATOM 922 C CA . GLN A 1 110 ? -10.638 -2.385 13.790 1.00 91.50 110 GLN A CA 1
ATOM 923 C C . GLN A 1 110 ? -9.963 -2.929 15.042 1.00 91.50 110 GLN A C 1
ATOM 925 O O . GLN A 1 110 ? -10.207 -4.081 15.413 1.00 91.50 110 GLN A O 1
ATOM 930 N N . LYS A 1 111 ? -9.141 -2.091 15.676 1.00 91.56 111 LYS A N 1
ATOM 931 C CA . LYS A 1 111 ? -8.597 -2.300 17.019 1.00 91.56 111 LYS A CA 1
ATOM 932 C C . LYS A 1 111 ? -9.601 -1.761 18.038 1.00 91.56 111 LYS A C 1
ATOM 934 O O . LYS A 1 111 ? -10.077 -0.636 17.881 1.00 91.56 111 LYS A O 1
ATOM 939 N N . TYR A 1 112 ? -9.940 -2.564 19.038 1.00 90.38 112 TYR A N 1
ATOM 940 C CA . TYR A 1 112 ? -10.841 -2.194 20.134 1.00 90.38 112 TYR A CA 1
ATOM 941 C C . TYR A 1 112 ? -10.505 -3.005 21.387 1.00 90.38 112 TYR A C 1
ATOM 943 O O . TYR A 1 112 ? -9.940 -4.096 21.283 1.00 90.38 112 TYR A O 1
ATOM 951 N N . LYS A 1 113 ? -10.876 -2.512 22.566 1.00 91.06 113 LYS A N 1
ATOM 952 C CA . LYS A 1 113 ? -10.663 -3.199 23.839 1.00 91.06 113 LYS A CA 1
ATOM 953 C C . LYS A 1 113 ? -11.972 -3.796 24.339 1.00 91.06 113 LYS A C 1
ATOM 955 O O . LYS A 1 113 ? -13.019 -3.154 24.340 1.00 91.06 113 LYS A O 1
ATOM 960 N N . MET A 1 114 ? -11.922 -5.051 24.771 1.00 88.88 114 MET A N 1
ATOM 961 C CA . MET A 1 114 ? -13.057 -5.740 25.385 1.00 88.88 114 MET A CA 1
ATOM 962 C C . MET A 1 114 ? -12.587 -6.354 26.698 1.00 88.88 114 MET A C 1
ATOM 964 O O . MET A 1 114 ? -11.692 -7.192 26.692 1.00 88.88 114 MET A O 1
ATOM 968 N N . ASN A 1 115 ? -13.151 -5.917 27.828 1.00 87.88 115 ASN A N 1
ATOM 969 C CA . ASN A 1 115 ? -12.759 -6.371 29.171 1.00 87.88 115 ASN A CA 1
ATOM 970 C C . ASN A 1 115 ? -11.238 -6.289 29.422 1.00 87.88 115 ASN A C 1
ATOM 972 O O . ASN A 1 115 ? -10.626 -7.245 29.887 1.00 87.88 115 ASN A O 1
ATOM 976 N N . ASN A 1 116 ? -10.620 -5.157 29.074 1.00 84.94 116 ASN A N 1
ATOM 977 C CA . ASN A 1 116 ? -9.168 -4.928 29.120 1.00 84.94 116 ASN A CA 1
ATOM 978 C C . ASN A 1 116 ? -8.301 -5.801 28.190 1.00 84.94 116 ASN A C 1
ATOM 980 O O . ASN A 1 116 ? -7.078 -5.708 28.259 1.00 84.94 116 ASN A O 1
ATOM 984 N N . ILE A 1 117 ? -8.897 -6.575 27.281 1.00 87.69 117 ILE A N 1
ATOM 985 C CA . ILE A 1 117 ? -8.180 -7.374 26.281 1.00 87.69 117 ILE A CA 1
ATOM 986 C C . ILE A 1 117 ? -8.207 -6.653 24.933 1.00 87.69 117 ILE A C 1
ATOM 988 O O . ILE A 1 117 ? -9.278 -6.300 24.426 1.00 87.69 117 ILE A O 1
ATOM 992 N N . ASN A 1 118 ? -7.031 -6.473 24.331 1.00 88.88 118 ASN A N 1
ATOM 993 C CA . ASN A 1 118 ? -6.899 -5.887 23.001 1.00 88.88 118 ASN A CA 1
ATOM 994 C C . ASN A 1 118 ? -7.395 -6.877 21.944 1.00 88.88 118 ASN A C 1
ATOM 996 O O . ASN A 1 118 ? -6.880 -7.985 21.805 1.00 88.88 118 ASN A O 1
ATOM 1000 N N . CYS A 1 119 ? -8.405 -6.461 21.191 1.00 89.31 119 CYS A N 1
ATOM 1001 C CA . CYS A 1 119 ? -9.050 -7.252 20.159 1.00 89.31 119 CYS A CA 1
ATOM 1002 C C . CYS A 1 119 ? -8.856 -6.585 18.793 1.00 89.31 119 CYS A C 1
ATOM 1004 O O . CYS A 1 119 ? -8.852 -5.360 18.665 1.00 89.31 119 CYS A O 1
ATOM 1006 N N . THR A 1 120 ? -8.718 -7.402 17.749 1.00 90.44 120 THR A N 1
ATOM 1007 C CA . THR A 1 120 ? -8.634 -6.927 16.363 1.00 90.44 120 THR A CA 1
ATOM 1008 C C . THR A 1 120 ? -9.636 -7.682 15.507 1.00 90.44 120 THR A C 1
ATOM 1010 O O . THR A 1 120 ? -9.616 -8.910 15.451 1.00 90.44 120 THR A O 1
ATOM 1013 N N . LYS A 1 121 ? -10.506 -6.949 14.810 1.00 89.75 121 LYS A N 1
ATOM 1014 C CA . LYS A 1 121 ? -11.481 -7.522 13.877 1.00 89.75 121 LYS A CA 1
ATOM 1015 C C . LYS A 1 121 ? -11.183 -7.075 12.457 1.00 89.75 121 LYS A C 1
ATOM 1017 O O . LYS A 1 121 ? -11.134 -5.881 12.179 1.00 89.75 121 LYS A O 1
ATOM 1022 N N . ILE A 1 122 ? -11.044 -8.034 11.549 1.00 88.62 122 ILE A N 1
ATOM 1023 C CA . ILE A 1 122 ? -10.880 -7.765 10.119 1.00 88.62 122 ILE A CA 1
ATOM 1024 C C . ILE A 1 122 ? -12.231 -7.380 9.515 1.00 88.62 122 ILE A C 1
ATOM 1026 O O . ILE A 1 122 ? -13.240 -8.056 9.724 1.00 88.62 122 ILE A O 1
ATOM 1030 N N . ILE A 1 123 ? -12.253 -6.283 8.764 1.00 86.62 123 ILE A N 1
ATOM 1031 C CA . ILE A 1 123 ? -13.473 -5.725 8.177 1.00 86.62 123 ILE A CA 1
ATOM 1032 C C . ILE A 1 123 ? -13.508 -5.974 6.676 1.00 86.62 123 ILE A C 1
ATOM 1034 O O . ILE A 1 123 ? -14.537 -6.406 6.143 1.00 86.62 123 ILE A O 1
ATOM 1038 N N . GLN A 1 124 ? -12.402 -5.680 5.995 1.00 86.62 124 GLN A N 1
ATOM 1039 C CA . GLN A 1 124 ? -12.338 -5.664 4.541 1.00 86.62 124 GLN A CA 1
ATOM 1040 C C . GLN A 1 124 ? -10.905 -5.863 4.059 1.00 86.62 124 GLN A C 1
ATOM 1042 O O . GLN A 1 124 ? -9.960 -5.475 4.741 1.00 86.62 124 GLN A O 1
ATOM 1047 N N . TYR A 1 125 ? -10.770 -6.434 2.867 1.00 88.50 125 TYR A N 1
ATOM 1048 C CA . TYR A 1 125 ? -9.499 -6.560 2.173 1.00 88.50 125 TYR A CA 1
ATOM 1049 C C . TYR A 1 125 ? -9.507 -5.718 0.902 1.00 88.50 125 TYR A C 1
ATOM 1051 O O . TYR A 1 125 ? -10.550 -5.498 0.285 1.00 88.50 125 TYR A O 1
ATOM 1059 N N . PHE A 1 126 ? -8.322 -5.291 0.507 1.00 91.56 126 PHE A N 1
ATOM 1060 C CA . PHE A 1 126 ? -8.028 -4.624 -0.746 1.00 91.56 126 PHE A CA 1
ATOM 1061 C C . PHE A 1 126 ? -6.797 -5.288 -1.349 1.00 91.56 126 PHE A C 1
ATOM 1063 O O . PHE A 1 126 ? -5.986 -5.868 -0.624 1.00 91.56 126 PHE A O 1
ATOM 1070 N N . CYS A 1 127 ? -6.640 -5.191 -2.659 1.00 92.56 127 CYS A N 1
ATOM 1071 C CA . CYS A 1 127 ? -5.414 -5.617 -3.310 1.00 92.56 127 CYS A CA 1
ATOM 1072 C C . CYS A 1 127 ? -4.918 -4.564 -4.291 1.00 92.56 127 CYS A C 1
ATOM 1074 O O . CYS A 1 127 ? -5.712 -3.867 -4.922 1.00 92.56 127 CYS A O 1
ATOM 1076 N N . ILE A 1 128 ? -3.599 -4.461 -4.399 1.00 95.00 128 ILE A N 1
ATOM 1077 C CA . ILE A 1 128 ? -2.918 -3.767 -5.484 1.00 95.00 128 ILE A CA 1
ATOM 1078 C C . ILE A 1 128 ? -2.411 -4.858 -6.417 1.00 95.00 128 ILE A C 1
ATOM 1080 O O . ILE A 1 128 ? -1.654 -5.717 -5.972 1.00 95.00 128 ILE A O 1
ATOM 1084 N N . VAL A 1 129 ? -2.856 -4.856 -7.670 1.00 93.31 129 VAL A N 1
ATOM 1085 C CA . VAL A 1 129 ? -2.423 -5.806 -8.704 1.00 93.31 129 VAL A CA 1
ATOM 1086 C C . VAL A 1 129 ? -2.318 -5.055 -10.020 1.00 93.31 129 VAL A C 1
ATOM 1088 O O . VAL A 1 129 ? -3.273 -4.380 -10.411 1.00 93.31 129 VAL A O 1
ATOM 1091 N N . ASN A 1 130 ? -1.185 -5.184 -10.714 1.00 92.81 130 ASN A N 1
ATOM 1092 C CA . ASN A 1 130 ? -0.937 -4.498 -11.985 1.00 92.81 130 ASN A CA 1
ATOM 1093 C C . ASN A 1 130 ? -1.180 -2.982 -11.893 1.00 92.81 130 ASN A C 1
ATOM 1095 O O . ASN A 1 130 ? -1.947 -2.404 -12.665 1.00 92.81 130 ASN A O 1
ATOM 1099 N N . GLY A 1 131 ? -0.627 -2.368 -10.844 1.00 93.19 131 GLY A N 1
ATOM 1100 C CA . GLY A 1 131 ? -0.762 -0.938 -10.577 1.00 93.19 131 GLY A CA 1
ATOM 1101 C C . GLY A 1 131 ? -2.192 -0.477 -10.284 1.00 93.19 131 GLY A C 1
ATOM 1102 O O . GLY A 1 131 ? -2.437 0.717 -10.221 1.00 93.19 131 GLY A O 1
ATOM 1103 N N . LYS A 1 132 ? -3.159 -1.380 -10.112 1.00 94.25 132 LYS A N 1
ATOM 1104 C CA . LYS A 1 132 ? -4.558 -1.034 -9.846 1.00 94.25 132 LYS A CA 1
ATOM 1105 C C . LYS A 1 132 ? -4.966 -1.486 -8.459 1.00 94.25 132 LYS A C 1
ATOM 1107 O O . LYS A 1 132 ? -4.597 -2.572 -8.020 1.00 94.25 132 LYS A O 1
ATOM 1112 N N . ILE A 1 133 ? -5.764 -0.663 -7.792 1.00 94.00 133 ILE A N 1
ATOM 1113 C CA . ILE A 1 133 ? -6.305 -0.927 -6.463 1.00 94.00 133 ILE A CA 1
ATOM 1114 C C . ILE A 1 133 ? -7.736 -1.433 -6.596 1.00 94.00 133 ILE A C 1
ATOM 1116 O O . ILE A 1 133 ? -8.584 -0.779 -7.207 1.00 94.00 133 ILE A O 1
ATOM 1120 N N . TYR A 1 134 ? -8.015 -2.565 -5.962 1.00 89.75 134 TYR A N 1
ATOM 1121 C CA . TYR A 1 134 ? -9.331 -3.184 -5.931 1.00 89.75 134 TYR A CA 1
ATOM 1122 C C . TYR A 1 134 ? -9.798 -3.377 -4.494 1.00 89.75 134 TYR A C 1
ATOM 1124 O O . TYR A 1 134 ? -9.041 -3.793 -3.618 1.00 89.75 134 TYR A O 1
ATOM 1132 N N . SER A 1 135 ? -11.085 -3.138 -4.259 1.00 86.81 135 SER A N 1
ATOM 1133 C CA . SER A 1 135 ? -11.758 -3.575 -3.040 1.00 86.81 135 SER A CA 1
ATOM 1134 C C . SER A 1 135 ? -12.178 -5.039 -3.179 1.00 86.81 135 SER A C 1
ATOM 1136 O O . SER A 1 135 ? -12.996 -5.379 -4.035 1.00 86.81 135 SER A O 1
ATOM 1138 N N . MET A 1 136 ? -11.671 -5.908 -2.306 1.00 75.56 136 MET A N 1
ATOM 1139 C CA . MET A 1 136 ? -12.035 -7.322 -2.284 1.00 75.56 136 MET A CA 1
ATOM 1140 C C . MET A 1 136 ? -13.256 -7.560 -1.391 1.00 75.56 136 MET A C 1
ATOM 1142 O O . MET A 1 136 ? -13.423 -6.959 -0.324 1.00 75.56 136 MET A O 1
ATOM 1146 N N . ARG A 1 137 ? -14.125 -8.491 -1.804 1.00 65.00 137 ARG A N 1
ATOM 1147 C CA . ARG A 1 137 ? -15.228 -8.946 -0.949 1.00 65.00 137 ARG A CA 1
ATOM 1148 C C . ARG A 1 137 ? -14.666 -9.654 0.275 1.00 65.00 137 ARG A C 1
ATOM 1150 O O . ARG A 1 137 ? -13.709 -10.416 0.184 1.00 65.00 137 ARG A O 1
ATOM 1157 N N . ASN A 1 138 ? -15.331 -9.469 1.409 1.00 56.12 138 ASN A N 1
ATOM 1158 C CA . ASN A 1 138 ? -15.072 -10.276 2.588 1.00 56.12 138 ASN A CA 1
ATOM 1159 C C . ASN A 1 138 ? -15.406 -11.745 2.249 1.00 56.12 138 ASN A C 1
ATOM 1161 O O . ASN A 1 138 ? -16.577 -12.079 2.051 1.00 56.12 138 ASN A O 1
ATOM 1165 N N . ILE A 1 139 ? -14.381 -12.596 2.115 1.00 51.41 139 ILE A N 1
ATOM 1166 C CA . ILE A 1 139 ? -14.503 -14.005 1.693 1.00 51.41 139 ILE A CA 1
ATOM 1167 C C . ILE A 1 139 ? -15.506 -14.757 2.580 1.00 51.41 139 ILE A C 1
ATOM 1169 O O . ILE A 1 139 ? -16.289 -15.560 2.077 1.00 51.41 139 ILE A O 1
ATOM 1173 N N . GLN A 1 140 ? -15.594 -14.405 3.868 1.00 45.50 140 GLN A N 1
ATOM 1174 C CA . GLN A 1 140 ? -16.574 -14.969 4.801 1.00 45.50 140 GLN A CA 1
ATOM 1175 C C . GLN A 1 140 ? -18.030 -14.742 4.355 1.00 45.50 140 GLN A C 1
ATOM 1177 O O . GLN A 1 140 ? -18.852 -15.651 4.447 1.00 45.50 140 GLN A O 1
ATOM 1182 N N . LYS A 1 141 ? -18.361 -13.568 3.794 1.00 45.31 141 LYS A N 1
ATOM 1183 C CA . LYS A 1 141 ? -19.708 -13.288 3.257 1.00 45.31 141 LYS A CA 1
ATOM 1184 C C . LYS A 1 141 ? -20.001 -14.037 1.958 1.00 45.31 141 LYS A C 1
ATOM 1186 O O . LYS A 1 141 ? -21.168 -14.277 1.663 1.00 45.31 141 LYS A O 1
ATOM 1191 N N . VAL A 1 142 ? -18.975 -14.366 1.170 1.00 44.53 142 VAL A N 1
ATOM 1192 C CA . VAL A 1 142 ? -19.127 -15.145 -0.070 1.00 44.53 142 VAL A CA 1
ATOM 1193 C C . VAL A 1 142 ? -19.328 -16.624 0.259 1.00 44.53 142 VAL A C 1
ATOM 1195 O O . VAL A 1 142 ? -20.269 -17.224 -0.248 1.00 44.53 142 VAL A O 1
ATOM 1198 N N . LEU A 1 143 ? -18.528 -17.180 1.176 1.00 39.88 143 LEU A N 1
ATOM 1199 C CA . LEU A 1 143 ? -18.666 -18.564 1.641 1.00 39.88 143 LEU A CA 1
ATOM 1200 C C . LEU A 1 143 ? -20.031 -18.815 2.297 1.00 39.88 143 LEU A C 1
ATOM 1202 O O . LEU A 1 143 ? -20.681 -19.800 1.976 1.00 39.88 143 LEU A O 1
ATOM 1206 N N . MET A 1 144 ? -20.532 -17.886 3.120 1.00 40.62 144 MET A N 1
ATOM 1207 C CA . MET A 1 144 ? -21.875 -18.006 3.708 1.00 40.62 144 MET A CA 1
ATOM 1208 C C . MET A 1 144 ? -23.024 -17.870 2.692 1.00 40.62 144 MET A C 1
ATOM 1210 O O . MET A 1 144 ? -24.133 -18.314 2.978 1.00 40.62 144 MET A O 1
ATOM 1214 N N . LYS A 1 145 ? -22.796 -17.266 1.515 1.00 40.66 145 LYS A N 1
ATOM 1215 C CA . LYS A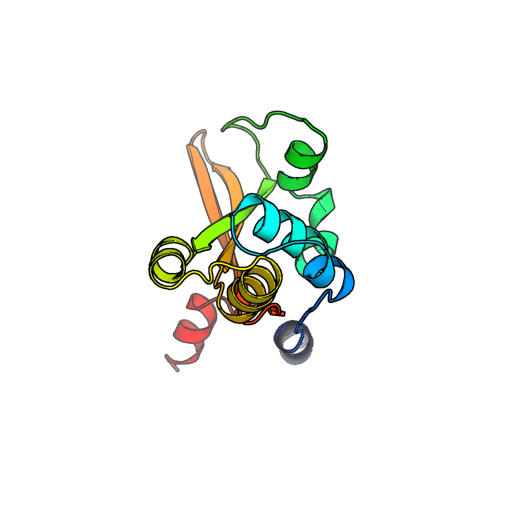 1 145 ? -23.815 -17.156 0.454 1.00 40.66 145 LYS A CA 1
ATOM 1216 C C . LYS A 1 145 ? -23.958 -18.439 -0.374 1.00 40.66 145 LYS A C 1
ATOM 1218 O O . LYS A 1 145 ? -25.014 -18.626 -0.965 1.00 40.66 145 LYS A O 1
ATOM 1223 N N . ASN A 1 146 ? -22.938 -19.300 -0.391 1.00 37.03 146 ASN A N 1
ATOM 1224 C CA . ASN A 1 146 ? -22.907 -20.532 -1.187 1.00 37.03 146 ASN A CA 1
ATOM 1225 C C . ASN A 1 146 ? -23.298 -21.794 -0.388 1.00 37.03 146 ASN A C 1
ATOM 1227 O O . ASN A 1 146 ? -23.189 -22.896 -0.911 1.00 37.03 146 ASN A O 1
ATOM 1231 N N . ILE A 1 147 ? -23.743 -21.643 0.866 1.00 40.03 147 ILE A N 1
ATOM 1232 C CA . ILE A 1 147 ? -24.285 -22.729 1.709 1.00 40.03 147 ILE A CA 1
ATOM 1233 C C . ILE A 1 147 ? -25.817 -22.577 1.809 1.00 40.03 147 ILE A C 1
ATOM 1235 O O . ILE A 1 147 ? -26.398 -22.604 2.890 1.00 40.03 147 ILE A O 1
ATOM 1239 N N . LYS A 1 148 ? -26.492 -22.335 0.684 1.00 36.31 148 LYS A N 1
ATOM 1240 C CA . LYS A 1 148 ? -27.957 -22.362 0.601 1.00 36.31 148 LYS A CA 1
ATOM 1241 C C . LYS A 1 148 ? -28.407 -23.176 -0.591 1.00 36.31 148 LYS A C 1
ATOM 1243 O O . LYS A 1 148 ? -27.840 -22.942 -1.679 1.00 36.31 148 LYS A O 1
#

Organism: NCBI:txid647221

pLDDT: mean 82.23, std 19.12, range [36.31, 97.81]

Sequence (148 aa):
MGDINYYESRLRKDNKIEYVDNIFLSKYMLNNIENAMQYFYTCPFYTLRSKMSLNEKIRTGRIINDDDEGYIFNIVYDNLNILKENEPSDIVSMHIYYNTNSIFHICLSQKYKMNNINCTKIIQYFCIVNGKIYSMRNIQKVLMKNIK

Foldseek 3Di:
DDDPVVVVVVVVVQQPDKDFDVVLLVPDFLLDQVSVVVLVCVDPVCVVQVVQEPVVCVVVPHDDDLQDWTKYKGWPDKDNVVLVVVQDPDPVSNSQSRLQAIKTKIWIWTWDADPNDTDIGTDWIWMQHGRIIGTDDPVVVVVVVPPD

Radius of gyration: 17.67 Å; chains: 1; bounding box: 59×36×46 Å

Secondary structure (DSSP, 8-state):
--SSHHHHHHHHHHTT-EE--HHHHTT--S-SHHHHHHHHHHSHHHHTTGGGBHHHHHHTT----TT--EEEEEEEEE-HHHHGGG--SSHHHHHHHHHHH-EEEEEEEEEEEETTEEEEEEEEEEEEETTEEEEEP-HHHHHTTS--